Protein AF-A0A1S8PRS1-F1 (afdb_monomer)

Organism: Clostridium beijerinckii (NCBI:txid1520)

pLDDT: mean 91.31, std 10.35, range [49.62, 98.06]

Radius of gyration: 14.22 Å; Cα contacts (8 Å, |Δi|>4): 24; chains: 1; bounding box: 32×15×41 Å

Solvent-accessible surface area (backbone atoms only — not comparable to full-atom values): 3438 Å² total; per-residue (Å²): 108,68,67,61,51,52,50,52,51,49,52,52,54,47,52,57,43,51,52,56,50,50,54,48,52,53,37,45,75,72,70,45,91,69,62,62,68,60,52,53,50,45,52,52,51,44,53,53,50,50,53,52,53,56,56,52,64,75,78,110

Mean predicted aligned error: 3.89 Å

Foldseek 3Di:
DVLVVVLVVLVVQLVVLVVVLVVQVVCVVVVHDHDVVVNVVSVVSNVVSVVVNVVSVVVD

Nearest PDB structures (foldseek):
  8ouw-assembly1_A  TM=7.532E-01  e=6.485E-01  Caenorhabditis elegans
  8rd2-assembly2_B  TM=8.210E-01  e=2.640E+00  Trypanosoma brucei
  7nsu-assembly1_D  TM=7.632E-01  e=3.688E+00  Escherichia coli
  1jch-assembly1_A  TM=7.377E-01  e=3.688E+00  Escherichia coli str. K-12 substr. W3110

Structure (mmCIF, N/CA/C/O backbone):
data_AF-A0A1S8PRS1-F1
#
_entry.id   AF-A0A1S8PRS1-F1
#
loop_
_atom_site.group_PDB
_atom_site.id
_atom_site.type_symbol
_atom_site.label_atom_id
_atom_site.label_alt_id
_atom_site.label_comp_id
_atom_site.label_asym_id
_atom_site.label_entity_id
_atom_site.label_seq_id
_atom_site.pdbx_PDB_ins_code
_atom_site.Cartn_x
_atom_site.Cartn_y
_atom_site.Cartn_z
_atom_site.occupancy
_atom_site.B_iso_or_equiv
_atom_site.auth_seq_id
_atom_site.auth_comp_id
_atom_site.auth_asym_id
_atom_site.auth_atom_id
_atom_site.pdbx_PDB_model_num
ATOM 1 N N . MET A 1 1 ? 10.720 -2.131 -23.124 1.00 73.38 1 MET A N 1
ATOM 2 C CA . MET A 1 1 ? 9.242 -2.148 -22.957 1.00 73.38 1 MET A CA 1
ATOM 3 C C . MET A 1 1 ? 8.866 -2.963 -21.729 1.00 73.38 1 MET A C 1
ATOM 5 O O . MET A 1 1 ? 8.131 -2.458 -20.889 1.00 73.38 1 MET A O 1
ATOM 9 N N . ASP A 1 2 ? 9.428 -4.163 -21.583 1.00 86.12 2 ASP A N 1
ATOM 10 C CA . ASP A 1 2 ? 9.187 -5.033 -20.424 1.00 86.12 2 ASP A CA 1
ATOM 11 C C . ASP A 1 2 ? 9.661 -4.417 -19.099 1.00 86.12 2 ASP A C 1
ATOM 13 O O . ASP A 1 2 ? 8.937 -4.479 -18.112 1.00 86.12 2 ASP A O 1
ATOM 17 N N . GLU A 1 3 ? 10.794 -3.712 -19.082 1.00 86.44 3 GLU A N 1
ATOM 18 C CA . GLU A 1 3 ? 11.262 -2.956 -17.904 1.00 86.44 3 GLU A CA 1
ATOM 19 C C . GLU A 1 3 ? 10.273 -1.862 -17.476 1.00 86.44 3 GLU A C 1
ATOM 21 O O . GLU A 1 3 ? 9.955 -1.734 -16.298 1.00 86.44 3 GLU A O 1
ATOM 26 N N . LEU A 1 4 ? 9.705 -1.114 -18.430 1.00 89.00 4 LEU A N 1
ATOM 27 C CA . LEU A 1 4 ? 8.691 -0.091 -18.143 1.00 89.00 4 LEU A CA 1
ATOM 28 C C . LEU A 1 4 ? 7.389 -0.710 -17.612 1.00 89.00 4 LEU A C 1
ATOM 30 O O . LEU A 1 4 ? 6.735 -0.130 -16.744 1.00 89.00 4 LEU A O 1
ATOM 34 N N . ILE A 1 5 ? 7.016 -1.894 -18.108 1.00 92.81 5 ILE A N 1
ATOM 35 C CA . ILE A 1 5 ? 5.878 -2.671 -17.59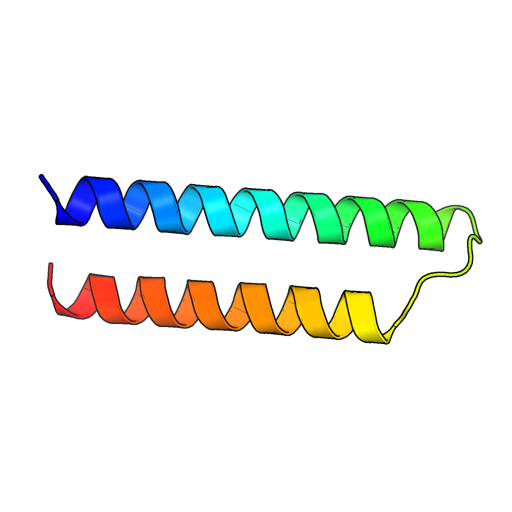7 1.00 92.81 5 ILE A CA 1
ATOM 36 C C . ILE A 1 5 ? 6.144 -3.104 -16.152 1.00 92.81 5 ILE A C 1
ATOM 38 O O . ILE A 1 5 ? 5.297 -2.883 -15.286 1.00 92.81 5 ILE A O 1
ATOM 42 N N . GLN A 1 6 ? 7.327 -3.650 -15.870 1.00 91.50 6 GLN A N 1
ATOM 43 C CA . GLN A 1 6 ? 7.704 -4.077 -14.524 1.00 91.50 6 GLN A CA 1
ATOM 44 C C . GLN A 1 6 ? 7.797 -2.901 -13.542 1.00 91.50 6 GLN A C 1
ATOM 46 O O . GLN A 1 6 ? 7.363 -3.023 -12.392 1.00 91.50 6 GLN A O 1
ATOM 51 N N . LEU A 1 7 ? 8.303 -1.753 -13.996 1.00 92.62 7 LEU A N 1
ATOM 52 C CA . LEU A 1 7 ? 8.352 -0.516 -13.224 1.00 92.62 7 LEU A CA 1
ATOM 53 C C . LEU A 1 7 ? 6.937 -0.040 -12.869 1.00 92.62 7 LEU A C 1
ATOM 55 O O . LEU A 1 7 ? 6.633 0.192 -11.699 1.00 92.62 7 LEU A O 1
ATOM 59 N N . ARG A 1 8 ? 6.037 0.027 -13.860 1.00 94.69 8 ARG A N 1
ATOM 60 C CA . ARG A 1 8 ? 4.618 0.366 -13.660 1.00 94.69 8 ARG A CA 1
ATOM 61 C C . ARG A 1 8 ? 3.952 -0.569 -12.654 1.00 94.69 8 ARG A C 1
ATOM 63 O O . ARG A 1 8 ? 3.220 -0.105 -11.784 1.00 94.69 8 ARG A O 1
ATOM 70 N N . ASP A 1 9 ? 4.165 -1.873 -12.783 1.00 95.44 9 ASP A N 1
ATOM 71 C CA . ASP A 1 9 ? 3.509 -2.859 -11.923 1.00 95.44 9 AS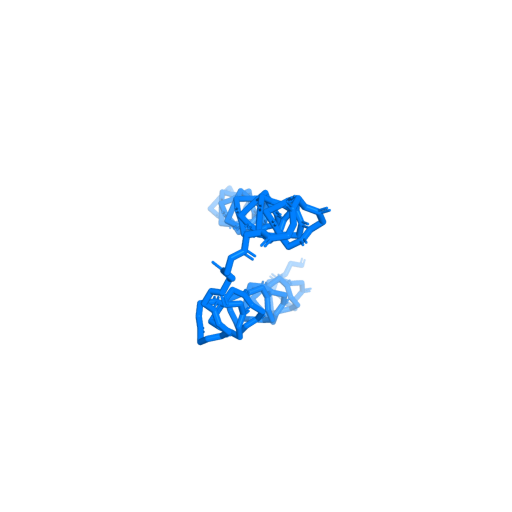P A CA 1
ATOM 72 C C . ASP A 1 9 ? 4.043 -2.800 -10.487 1.00 95.44 9 ASP A C 1
ATOM 74 O O . ASP A 1 9 ? 3.276 -2.933 -9.533 1.00 95.44 9 ASP A O 1
ATOM 78 N N . THR A 1 10 ? 5.329 -2.486 -10.322 1.00 94.94 10 THR A N 1
ATOM 79 C CA . THR A 1 10 ? 5.933 -2.229 -9.008 1.00 94.94 10 THR A CA 1
ATOM 80 C C . THR A 1 10 ? 5.340 -0.967 -8.370 1.00 94.94 10 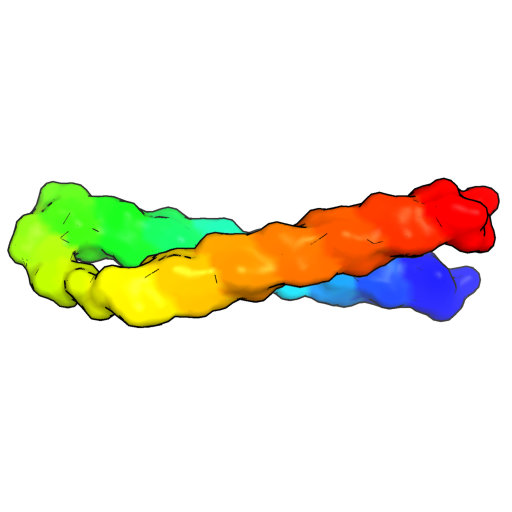THR A C 1
ATOM 82 O O . THR A 1 10 ? 4.921 -1.013 -7.214 1.00 94.94 10 THR A O 1
ATOM 85 N N . PHE A 1 11 ? 5.176 0.127 -9.125 1.00 95.62 11 PHE A N 1
ATOM 86 C CA . PHE A 1 11 ? 4.489 1.325 -8.627 1.00 95.62 11 PHE A CA 1
ATOM 87 C C . PHE A 1 11 ? 3.030 1.066 -8.246 1.00 95.62 11 PHE A C 1
ATOM 89 O O . PHE A 1 11 ? 2.597 1.510 -7.186 1.00 95.62 11 PHE A O 1
ATOM 96 N N . LYS A 1 12 ? 2.277 0.308 -9.055 1.00 97.00 12 LYS A N 1
ATOM 97 C CA . LYS A 1 12 ? 0.905 -0.094 -8.702 1.00 97.00 12 LYS A CA 1
ATOM 98 C C . LYS A 1 12 ? 0.870 -0.852 -7.377 1.00 97.00 12 LYS A C 1
ATOM 100 O O . LYS A 1 12 ? 0.047 -0.541 -6.524 1.00 97.00 12 LYS A O 1
ATOM 105 N N . SER A 1 13 ? 1.792 -1.796 -7.182 1.00 96.31 13 SER A N 1
ATOM 106 C CA . SER A 1 13 ? 1.889 -2.551 -5.930 1.00 96.31 13 SER A CA 1
ATOM 107 C C . SER A 1 13 ? 2.205 -1.658 -4.726 1.00 96.31 13 SER A C 1
ATOM 109 O O . SER A 1 13 ? 1.679 -1.901 -3.638 1.00 96.31 13 SER A O 1
ATOM 111 N N . ILE A 1 14 ? 3.057 -0.643 -4.897 1.00 96.81 14 ILE A N 1
ATOM 112 C CA . ILE A 1 14 ? 3.382 0.325 -3.840 1.00 96.81 14 ILE A CA 1
ATOM 113 C C . ILE A 1 14 ? 2.150 1.142 -3.470 1.00 96.81 14 ILE A C 1
ATOM 115 O O . ILE A 1 14 ? 1.818 1.208 -2.291 1.00 96.81 14 ILE A O 1
ATOM 119 N N . VAL A 1 15 ? 1.448 1.700 -4.460 1.00 97.69 15 VAL A N 1
ATOM 120 C CA . VAL A 1 15 ? 0.222 2.483 -4.236 1.00 97.69 15 VAL A CA 1
ATOM 121 C C . VAL A 1 15 ? -0.806 1.659 -3.467 1.00 97.69 15 VAL A C 1
ATOM 123 O O . VAL A 1 15 ? -1.247 2.085 -2.408 1.00 97.69 15 VAL A O 1
ATOM 126 N N . THR A 1 16 ? -1.083 0.426 -3.904 1.00 97.94 16 THR A N 1
ATOM 127 C CA . THR A 1 16 ? -2.008 -0.468 -3.190 1.00 97.94 16 THR A CA 1
ATOM 128 C C . THR A 1 16 ? -1.583 -0.725 -1.742 1.00 97.94 16 THR A C 1
ATOM 130 O O . THR A 1 16 ? -2.429 -0.802 -0.856 1.00 97.94 16 THR A O 1
ATOM 133 N N . THR A 1 17 ? -0.281 -0.860 -1.479 1.00 97.31 17 THR A N 1
ATOM 134 C CA . THR A 1 17 ? 0.219 -1.075 -0.111 1.00 97.31 17 THR A CA 1
ATOM 135 C C . THR A 1 17 ? 0.038 0.180 0.747 1.00 97.31 17 THR A C 1
ATOM 137 O O . THR A 1 17 ? -0.370 0.070 1.901 1.00 97.31 17 THR A O 1
ATOM 140 N N . LEU A 1 18 ? 0.294 1.366 0.186 1.00 97.12 18 LEU A N 1
ATOM 141 C CA . LEU A 1 18 ? 0.085 2.644 0.869 1.00 97.12 18 LEU A CA 1
ATOM 142 C C . LEU A 1 18 ? -1.393 2.875 1.192 1.00 97.12 18 LEU A 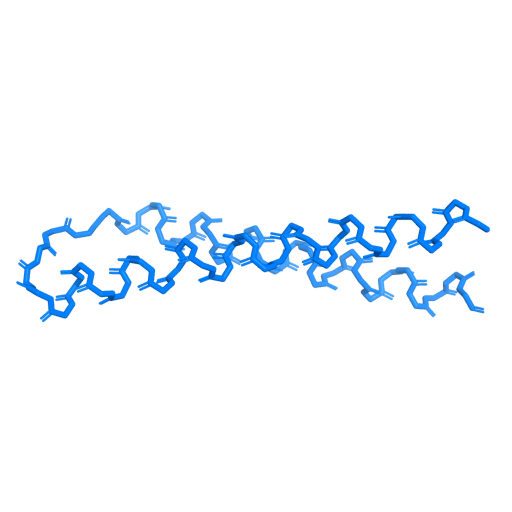C 1
ATOM 144 O O . LEU A 1 18 ? -1.699 3.235 2.324 1.00 97.12 18 LEU A O 1
ATOM 148 N N . ASP A 1 19 ? -2.298 2.589 0.255 1.00 98.06 19 ASP A N 1
ATOM 149 C CA . ASP A 1 19 ? -3.745 2.694 0.477 1.00 98.06 19 ASP A CA 1
ATOM 150 C C . ASP A 1 19 ? -4.183 1.813 1.658 1.00 98.06 19 ASP A C 1
ATOM 152 O O . ASP A 1 19 ? -4.871 2.271 2.568 1.00 98.06 19 ASP A O 1
ATOM 156 N N . GLN A 1 20 ? -3.696 0.569 1.720 1.00 97.00 20 GLN A N 1
ATOM 157 C CA . GLN A 1 20 ? -3.982 -0.340 2.835 1.00 97.00 20 GLN A CA 1
ATOM 158 C C . GLN A 1 20 ? -3.427 0.162 4.176 1.00 97.00 20 GLN A C 1
ATOM 160 O O . GLN A 1 20 ? -4.053 -0.045 5.216 1.00 97.00 20 GLN A O 1
ATOM 165 N N . MET A 1 21 ? -2.257 0.806 4.180 1.00 96.06 21 MET A N 1
ATOM 166 C CA . MET A 1 21 ? -1.690 1.405 5.393 1.00 96.06 21 MET A CA 1
ATOM 167 C C . MET A 1 21 ? -2.489 2.631 5.846 1.00 96.06 21 MET A C 1
ATOM 169 O O . MET A 1 21 ? -2.710 2.794 7.045 1.00 96.06 21 MET A O 1
ATOM 173 N N . ILE A 1 22 ? -2.954 3.459 4.906 1.00 96.25 22 ILE A N 1
ATOM 174 C CA . ILE A 1 22 ? -3.825 4.607 5.188 1.00 96.25 22 ILE A CA 1
ATOM 175 C C . ILE A 1 22 ? -5.139 4.120 5.804 1.00 96.25 22 ILE A C 1
ATOM 177 O O . ILE A 1 22 ? -5.520 4.607 6.865 1.00 96.25 22 ILE A O 1
ATOM 181 N N . GLU A 1 23 ? -5.780 3.105 5.218 1.00 96.00 23 GLU A N 1
ATOM 182 C CA . GLU A 1 23 ? -7.000 2.501 5.770 1.00 96.00 23 GLU A CA 1
ATOM 183 C C . GLU A 1 23 ? -6.804 1.978 7.201 1.00 96.00 23 GLU A C 1
ATOM 185 O O . GLU A 1 23 ? -7.691 2.123 8.044 1.00 96.00 23 GLU A O 1
ATOM 190 N N . LEU A 1 24 ? -5.652 1.361 7.498 1.00 95.50 24 LEU A N 1
ATOM 191 C CA . LEU A 1 24 ? -5.339 0.929 8.862 1.00 95.50 24 LEU A CA 1
ATOM 192 C C . LEU A 1 24 ? -5.186 2.121 9.813 1.00 95.50 24 LEU A C 1
ATOM 194 O O . LEU A 1 24 ? -5.753 2.090 10.902 1.00 95.50 24 LEU A O 1
ATOM 198 N N . GLY A 1 25 ? -4.478 3.173 9.397 1.00 93.88 25 GLY A N 1
ATOM 199 C CA . GLY A 1 25 ? -4.330 4.392 10.193 1.00 93.88 25 GLY A CA 1
ATOM 200 C C . GLY A 1 25 ? -5.668 5.092 10.449 1.00 93.88 25 GLY A C 1
ATOM 201 O O . GLY A 1 25 ? -5.920 5.576 11.549 1.00 93.88 25 GLY A O 1
ATOM 202 N N . GLU A 1 26 ? -6.579 5.097 9.475 1.00 96.62 26 GLU A N 1
ATOM 203 C CA . GLU A 1 26 ? -7.934 5.623 9.661 1.00 96.62 26 GLU A CA 1
ATOM 204 C C . GLU A 1 26 ? -8.747 4.821 10.680 1.00 96.62 26 GLU A C 1
ATOM 206 O O . GLU A 1 26 ? -9.488 5.413 11.466 1.00 96.62 26 GLU A O 1
ATOM 211 N N . LYS A 1 27 ? -8.620 3.489 10.680 1.00 95.38 27 LYS A N 1
ATOM 212 C CA . LYS A 1 27 ? -9.258 2.618 11.679 1.00 95.38 27 LYS A CA 1
ATOM 213 C C . LYS A 1 27 ? -8.711 2.881 13.076 1.00 95.38 27 LYS A C 1
ATOM 215 O O . LYS A 1 27 ? -9.490 3.062 14.009 1.00 95.38 27 LYS A O 1
ATOM 220 N N . GLU A 1 28 ? -7.391 2.982 13.208 1.00 93.50 28 GLU A N 1
ATOM 221 C CA . GLU A 1 28 ? -6.737 3.312 14.478 1.00 93.50 28 GLU A CA 1
ATOM 222 C C . GLU A 1 28 ? -7.199 4.681 15.007 1.00 93.50 28 GLU A C 1
ATOM 224 O O . GLU A 1 28 ? -7.587 4.801 16.168 1.00 93.50 28 GLU A O 1
ATOM 229 N N . ASN A 1 29 ? -7.286 5.691 14.135 1.00 95.12 29 ASN A N 1
ATOM 230 C CA . ASN A 1 29 ? -7.781 7.029 14.481 1.00 95.12 29 ASN A CA 1
ATOM 231 C C . ASN A 1 29 ? -9.257 7.045 14.918 1.00 95.12 29 ASN A C 1
ATOM 233 O O . ASN A 1 29 ? -9.668 7.927 15.672 1.00 95.12 29 ASN A O 1
ATOM 237 N N . LYS A 1 30 ? -10.061 6.078 14.462 1.00 97.31 30 LYS A N 1
ATOM 238 C CA . LYS A 1 30 ? -11.453 5.873 14.901 1.00 97.31 30 LYS A CA 1
ATOM 239 C C . LYS A 1 30 ? -11.553 5.078 16.210 1.00 97.31 30 LYS A C 1
ATOM 241 O O . LYS A 1 30 ? -12.659 4.871 16.704 1.00 97.31 30 LYS A O 1
ATOM 246 N N . GLY A 1 31 ? -10.425 4.648 16.780 1.00 95.19 31 GLY A N 1
ATOM 247 C CA . GLY A 1 31 ? -10.366 3.812 17.979 1.00 95.19 31 GLY A CA 1
ATOM 248 C C . GLY A 1 31 ? -10.678 2.336 17.718 1.00 95.19 31 GLY A C 1
ATOM 249 O O . GLY A 1 31 ? -10.930 1.591 18.665 1.00 95.19 31 GLY A O 1
ATOM 250 N N . GLU A 1 32 ? -10.689 1.899 16.455 1.00 95.88 32 GLU A N 1
ATOM 251 C CA . GLU A 1 32 ? -10.863 0.490 16.111 1.00 95.88 32 GLU A CA 1
ATOM 252 C C . GLU A 1 32 ? -9.591 -0.303 16.440 1.00 95.88 32 GLU A C 1
ATOM 254 O O . GLU A 1 32 ? -8.469 0.191 16.324 1.00 95.88 32 GLU A O 1
ATOM 259 N N . THR A 1 33 ? -9.756 -1.569 16.832 1.00 93.25 33 THR A N 1
ATOM 260 C CA . THR A 1 33 ? -8.606 -2.458 17.036 1.00 93.25 33 THR A CA 1
ATOM 261 C C . THR A 1 33 ? -7.983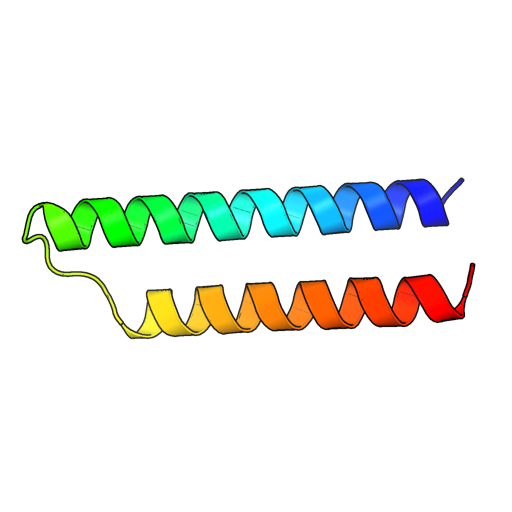 -2.797 15.689 1.00 93.25 33 THR A C 1
ATOM 263 O O . THR A 1 33 ? -8.628 -3.398 14.828 1.00 93.25 33 THR A O 1
ATOM 266 N N . VAL A 1 34 ? -6.714 -2.438 15.526 1.00 92.56 34 VAL A N 1
ATOM 267 C CA . VAL A 1 34 ? -5.923 -2.772 14.344 1.00 92.56 34 VAL A CA 1
ATOM 268 C C . VAL A 1 34 ? -5.011 -3.953 14.649 1.00 92.56 34 VAL A C 1
ATOM 270 O O . VAL A 1 34 ? -4.377 -4.027 15.702 1.00 92.56 34 VAL A O 1
ATOM 273 N N . ASP A 1 35 ? -4.953 -4.886 13.705 1.00 93.06 35 ASP A N 1
ATOM 274 C CA . ASP A 1 35 ? -4.023 -6.006 13.737 1.00 93.06 35 ASP A CA 1
ATOM 275 C C . ASP A 1 35 ? -2.593 -5.510 13.454 1.00 93.06 35 A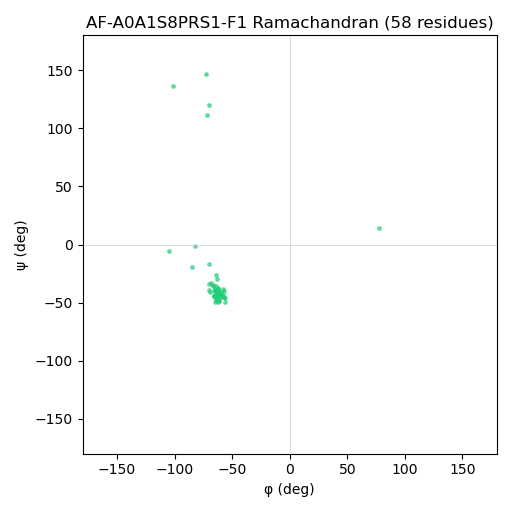SP A C 1
ATOM 277 O O . ASP A 1 35 ? -2.272 -5.077 12.342 1.00 93.06 35 ASP A O 1
ATOM 281 N N . LYS A 1 36 ? -1.736 -5.572 14.478 1.00 90.75 36 LYS A N 1
ATOM 282 C CA . LYS A 1 36 ? -0.337 -5.137 14.397 1.00 90.75 36 LYS A CA 1
ATOM 283 C C . LYS A 1 36 ? 0.499 -6.010 13.466 1.00 90.75 36 LYS A C 1
ATOM 285 O O . LYS A 1 36 ? 1.352 -5.480 12.762 1.00 90.75 36 LYS A O 1
ATOM 290 N N . GLU A 1 37 ? 0.224 -7.312 13.399 1.00 94.50 37 GLU A N 1
ATOM 291 C CA . GLU A 1 37 ? 0.934 -8.219 12.491 1.00 94.50 37 GLU A CA 1
ATOM 292 C C . GLU A 1 37 ? 0.633 -7.843 11.036 1.00 94.50 37 GLU A C 1
ATOM 294 O O . GLU A 1 37 ? 1.525 -7.786 10.184 1.00 94.50 37 GLU A O 1
ATOM 299 N N . LYS A 1 38 ? -0.620 -7.468 10.753 1.00 92.31 38 LYS A N 1
ATOM 300 C CA . LYS A 1 38 ? -1.005 -6.936 9.443 1.00 92.31 38 LYS A CA 1
ATOM 301 C C . LYS A 1 38 ? -0.273 -5.633 9.113 1.00 92.31 38 LYS A C 1
ATOM 303 O O . LYS A 1 38 ? 0.168 -5.464 7.976 1.00 92.31 38 LYS A O 1
ATOM 308 N N . GLN A 1 39 ? -0.135 -4.720 10.072 1.00 92.19 39 GLN A N 1
ATOM 309 C CA . GLN A 1 39 ? 0.582 -3.457 9.875 1.00 92.19 39 GLN A CA 1
ATOM 310 C C . GLN A 1 39 ? 2.073 -3.687 9.575 1.00 92.19 39 GLN A C 1
ATOM 312 O O . GLN A 1 39 ? 2.597 -3.129 8.609 1.00 92.19 39 GLN A O 1
ATOM 317 N N . GLU A 1 40 ? 2.736 -4.559 10.337 1.00 94.94 40 GLU A N 1
ATOM 318 C CA . GLU A 1 40 ? 4.131 -4.954 10.105 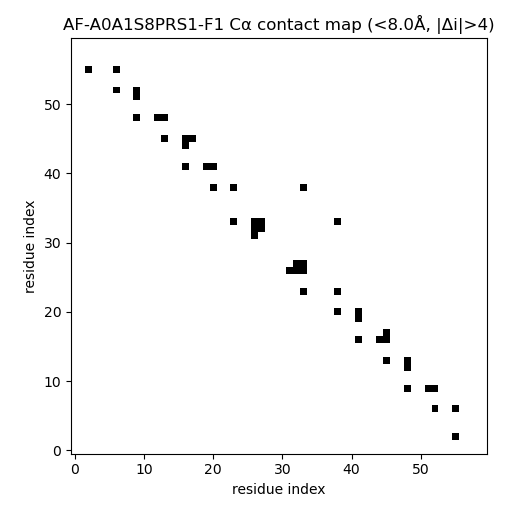1.00 94.94 40 GLU A CA 1
ATOM 319 C C . GLU A 1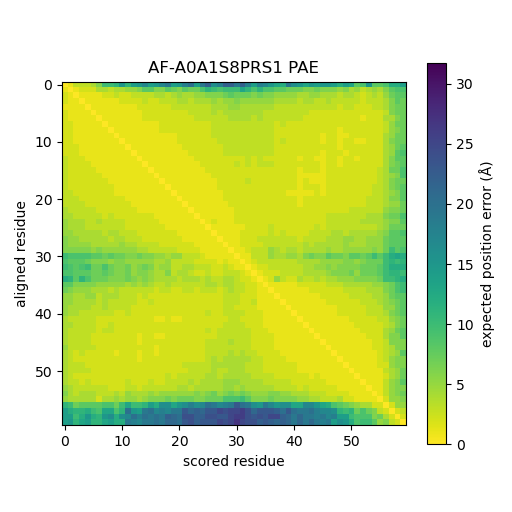 40 ? 4.308 -5.650 8.748 1.00 94.94 40 GLU A C 1
ATOM 321 O O . GLU A 1 40 ? 5.250 -5.355 8.008 1.00 94.94 40 GLU A O 1
ATOM 326 N N . SER A 1 41 ? 3.362 -6.512 8.363 1.00 96.62 41 SER A N 1
ATOM 327 C CA . SER A 1 41 ? 3.358 -7.177 7.057 1.00 96.62 41 SER A CA 1
ATOM 328 C C . SER A 1 41 ? 3.285 -6.179 5.898 1.00 96.62 41 SER A C 1
ATOM 330 O O . SER A 1 41 ? 4.013 -6.318 4.911 1.00 96.62 41 SER A O 1
ATOM 332 N N . LEU A 1 42 ? 2.438 -5.148 6.002 1.00 96.75 42 LEU A N 1
ATOM 333 C CA . LEU A 1 42 ? 2.339 -4.098 4.982 1.00 96.75 42 LEU A CA 1
ATOM 334 C C . LEU A 1 42 ? 3.622 -3.268 4.893 1.00 96.75 42 LEU A C 1
ATOM 336 O O . LEU A 1 42 ? 4.085 -2.993 3.786 1.00 96.75 42 LEU A O 1
ATOM 340 N N . LEU A 1 43 ? 4.240 -2.946 6.032 1.00 95.69 43 LEU A N 1
ATOM 341 C CA . LEU A 1 43 ? 5.534 -2.267 6.062 1.00 95.69 43 LEU A CA 1
ATOM 342 C C . LEU A 1 43 ? 6.619 -3.110 5.371 1.00 95.69 43 LEU A C 1
ATOM 344 O O . LEU A 1 43 ? 7.361 -2.604 4.528 1.00 95.69 43 LEU A O 1
ATOM 348 N N . GLY A 1 44 ? 6.672 -4.412 5.665 1.00 96.94 44 GLY A N 1
ATOM 349 C CA . GLY A 1 44 ? 7.594 -5.345 5.019 1.00 96.94 44 GLY A CA 1
ATOM 350 C C . GLY A 1 44 ? 7.384 -5.431 3.504 1.00 96.94 44 GLY A C 1
ATOM 351 O O . GLY A 1 44 ? 8.350 -5.385 2.740 1.00 96.94 44 GLY A O 1
ATOM 352 N N . LYS A 1 45 ? 6.124 -5.478 3.048 1.00 96.00 45 LYS A N 1
ATOM 353 C CA . LYS A 1 45 ? 5.786 -5.436 1.614 1.00 96.00 45 LYS A CA 1
ATOM 354 C C . LYS A 1 45 ? 6.257 -4.144 0.959 1.00 96.00 45 LYS A C 1
ATOM 356 O O . LYS A 1 45 ? 6.834 -4.208 -0.124 1.00 96.00 45 LYS A O 1
ATOM 361 N N . LEU A 1 46 ? 6.048 -2.996 1.602 1.00 96.06 46 LEU A N 1
ATOM 362 C CA . LEU A 1 46 ? 6.490 -1.705 1.080 1.00 96.06 46 LEU A CA 1
ATOM 363 C C . LEU A 1 46 ? 8.015 -1.668 0.923 1.00 96.06 46 LEU A C 1
ATOM 365 O O . LEU A 1 46 ? 8.506 -1.342 -0.157 1.00 96.06 46 LEU A O 1
ATOM 369 N N . MET A 1 47 ? 8.756 -2.081 1.956 1.00 96.00 47 MET A N 1
ATOM 370 C CA . MET A 1 47 ? 10.222 -2.161 1.921 1.00 96.00 47 MET A CA 1
ATOM 371 C C . MET A 1 47 ? 10.716 -3.079 0.801 1.00 96.00 47 MET A C 1
ATOM 373 O O . MET A 1 47 ? 11.623 -2.714 0.055 1.00 96.00 47 MET A O 1
ATOM 377 N N . PHE A 1 48 ? 10.082 -4.239 0.623 1.00 95.62 48 PHE A N 1
ATOM 378 C CA . PHE A 1 48 ? 10.425 -5.159 -0.458 1.00 95.62 48 PHE A CA 1
ATOM 379 C C . PHE A 1 48 ? 10.229 -4.530 -1.847 1.00 95.62 48 PHE A C 1
ATOM 381 O O . PHE A 1 48 ? 11.093 -4.670 -2.714 1.00 95.62 48 PHE A O 1
ATOM 388 N N . GLN A 1 49 ? 9.131 -3.797 -2.069 1.00 94.38 49 GLN A N 1
ATOM 389 C CA . GLN A 1 49 ? 8.914 -3.110 -3.348 1.00 94.38 49 GLN A CA 1
ATOM 390 C C . GLN A 1 49 ? 9.899 -1.952 -3.567 1.00 94.38 49 GLN A C 1
ATOM 392 O O . GLN A 1 49 ? 10.308 -1.721 -4.703 1.00 94.38 49 GLN A O 1
ATOM 397 N N . MET A 1 50 ? 10.319 -1.252 -2.509 1.00 93.56 50 MET A N 1
ATOM 398 C CA . MET A 1 50 ? 11.344 -0.204 -2.612 1.00 93.56 50 MET A CA 1
ATOM 399 C C . MET A 1 50 ? 12.704 -0.781 -3.018 1.00 93.56 50 MET A C 1
ATOM 401 O O . MET A 1 50 ? 13.319 -0.269 -3.949 1.00 93.56 50 MET A O 1
ATOM 405 N N . VAL A 1 51 ? 13.121 -1.902 -2.421 1.00 94.19 51 VAL A N 1
ATOM 406 C CA . VAL A 1 51 ? 14.337 -2.624 -2.841 1.00 94.19 51 VAL A CA 1
ATOM 407 C C . VAL A 1 51 ? 14.231 -3.067 -4.302 1.00 94.19 51 VAL A C 1
ATOM 409 O O . VAL A 1 51 ? 15.181 -2.940 -5.071 1.00 94.19 51 VAL A O 1
ATOM 412 N N . LYS A 1 52 ? 13.057 -3.547 -4.729 1.00 91.44 52 LYS A N 1
ATOM 413 C CA . LYS A 1 52 ? 12.819 -3.915 -6.129 1.00 91.44 52 LYS A CA 1
ATOM 414 C C . LYS A 1 52 ? 12.975 -2.718 -7.076 1.00 91.44 52 LYS A C 1
ATOM 416 O O . LYS A 1 52 ? 13.579 -2.875 -8.134 1.00 91.44 52 LYS A O 1
ATOM 421 N N . LEU A 1 53 ? 12.476 -1.537 -6.699 1.00 91.56 53 LEU A N 1
ATOM 422 C CA . LEU A 1 53 ? 12.673 -0.301 -7.466 1.00 91.56 53 LEU A CA 1
ATOM 423 C C . LEU A 1 53 ? 14.146 0.116 -7.538 1.00 91.56 53 LEU A C 1
ATOM 425 O O . LEU A 1 53 ? 14.595 0.553 -8.595 1.00 91.56 53 LEU A O 1
ATOM 429 N N . GLU A 1 54 ? 14.893 0.006 -6.439 1.00 89.69 54 GLU A N 1
ATOM 430 C CA . GLU A 1 54 ? 16.329 0.311 -6.420 1.00 89.69 54 GLU A CA 1
ATOM 431 C C . GLU A 1 54 ? 17.116 -0.625 -7.339 1.00 89.69 54 GLU A C 1
ATOM 433 O O . GLU A 1 54 ? 17.922 -0.161 -8.145 1.00 89.69 54 GLU A O 1
ATOM 438 N N . ASN A 1 55 ? 16.812 -1.922 -7.306 1.00 87.25 55 ASN A N 1
ATOM 439 C CA . ASN A 1 55 ? 17.450 -2.895 -8.189 1.00 87.25 55 ASN A CA 1
ATOM 440 C C . ASN A 1 55 ? 17.141 -2.604 -9.667 1.00 87.25 55 ASN A C 1
ATOM 442 O O . ASN A 1 55 ? 18.050 -2.608 -10.487 1.00 87.25 55 ASN A O 1
ATOM 446 N N . MET A 1 56 ? 15.902 -2.225 -10.000 1.00 84.94 56 MET A N 1
ATOM 447 C CA . MET A 1 56 ? 15.532 -1.828 -11.368 1.00 84.94 56 MET A CA 1
ATOM 448 C C . MET A 1 56 ? 16.265 -0.578 -11.872 1.00 84.94 56 MET A C 1
ATOM 450 O O . MET A 1 56 ? 16.493 -0.460 -13.070 1.00 84.94 56 MET A O 1
ATOM 454 N N . LYS A 1 57 ? 16.648 0.359 -10.991 1.00 63.28 57 LYS A N 1
ATOM 455 C CA . LYS A 1 57 ? 17.472 1.523 -11.375 1.00 63.28 57 LYS A CA 1
ATOM 456 C C . LYS A 1 57 ? 18.909 1.153 -11.731 1.00 63.28 57 LYS A C 1
ATOM 458 O O . LYS A 1 57 ? 19.608 1.987 -12.290 1.00 63.28 57 LYS A O 1
ATOM 463 N N . THR A 1 58 ? 19.361 -0.037 -11.347 1.00 57.91 58 THR A N 1
ATOM 464 C CA . THR A 1 58 ? 20.734 -0.487 -11.605 1.00 57.91 58 THR A CA 1
ATOM 465 C C . THR A 1 58 ? 20.858 -1.105 -13.004 1.00 57.91 58 THR A C 1
ATOM 467 O O . THR A 1 58 ? 21.957 -1.151 -13.549 1.00 57.91 58 THR A O 1
ATOM 470 N N . ASP A 1 59 ? 19.728 -1.509 -13.595 1.00 52.75 59 ASP A N 1
ATOM 471 C CA . ASP A 1 59 ? 19.640 -2.196 -14.890 1.00 52.75 59 ASP A CA 1
ATOM 472 C C . ASP A 1 59 ? 19.148 -1.291 -16.049 1.00 52.75 59 ASP A C 1
ATOM 474 O O . ASP A 1 59 ? 19.142 -1.733 -17.197 1.00 52.75 59 ASP A O 1
ATOM 478 N N . LEU A 1 60 ? 18.745 -0.042 -15.761 1.00 49.62 60 LEU A N 1
ATOM 479 C CA . LEU A 1 60 ? 18.296 0.98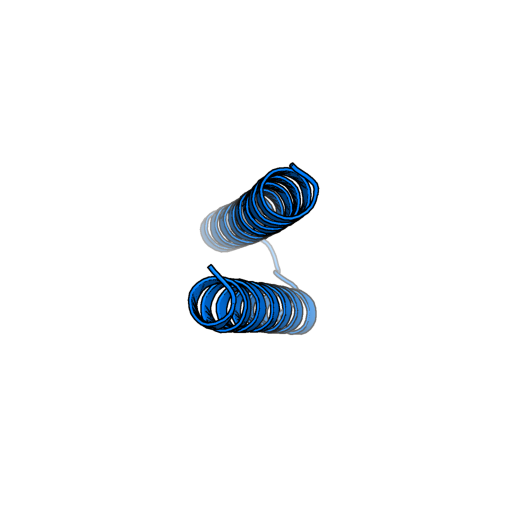9 -16.722 1.00 49.62 60 LEU A CA 1
ATOM 480 C C . LEU A 1 60 ? 19.381 2.045 -16.970 1.00 49.62 60 LEU A C 1
ATOM 482 O O . LEU A 1 60 ? 19.526 2.470 -18.140 1.00 49.62 60 LEU A O 1
#

Sequence (60 aa):
MDELIQLRDTFKSIVTTLDQMIELGEKENKGETVDKEKQESLLGKLMFQMVKLENMKTDL

Secondary structure (DSSP, 8-state):
-HHHHHHHHHHHHHHHHHHHHHHHHHHHHTTPPP-HHHHHHHHHHHHHHHHHHHHHTT--